Protein AF-A0A4V6MT65-F1 (afdb_monomer)

Solvent-accessible surface area (backbone atoms only — not comparable to full-atom values): 6477 Å² total; per-residue (Å²): 110,71,70,60,52,53,52,51,52,52,55,50,50,51,61,71,75,63,66,77,74,78,65,76,88,55,73,54,72,67,71,45,91,47,75,46,67,60,92,72,80,87,88,83,73,57,96,90,60,86,83,87,84,90,80,56,74,49,58,58,48,89,70,98,63,81,47,76,45,79,47,78,82,61,69,91,79,51,91,71,60,78,89,79,60,87,77,72,61,55,51,75,89

Sequence (93 aa):
MKKLLTILTIALSVCVFTNCEENEDTPAILDVNYVGFEARPLIGVDPTATATEEIKVATSNTSSASRTFNIVVNADATTADASAYSVPTSVTV

Structure (mmCIF, N/CA/C/O backbone):
data_AF-A0A4V6MT65-F1
#
_entry.id   AF-A0A4V6MT65-F1
#
loop_
_atom_site.group_PDB
_atom_site.id
_atom_site.type_symbol
_atom_site.label_atom_id
_atom_site.label_alt_id
_atom_site.label_comp_id
_atom_site.label_asym_id
_atom_site.label_entity_id
_atom_site.label_seq_id
_atom_site.pdbx_PDB_ins_code
_atom_site.Cartn_x
_atom_site.Cartn_y
_atom_site.Cartn_z
_atom_site.occupancy
_atom_site.B_iso_or_equiv
_atom_site.auth_seq_id
_atom_site.auth_comp_id
_atom_site.auth_asym_id
_atom_site.auth_atom_id
_atom_site.pdbx_PDB_model_num
ATOM 1 N N . MET A 1 1 ? 67.292 12.776 -11.278 1.00 58.47 1 MET A N 1
ATOM 2 C CA . MET A 1 1 ? 66.527 11.506 -11.316 1.00 58.47 1 MET A CA 1
ATOM 3 C C . MET A 1 1 ? 65.780 11.209 -10.014 1.00 58.47 1 MET A C 1
ATOM 5 O O . MET A 1 1 ? 64.607 10.882 -10.090 1.00 58.47 1 MET A O 1
ATOM 9 N N . LYS A 1 2 ? 66.380 11.396 -8.822 1.00 69.44 2 LYS A N 1
ATOM 10 C CA . LYS A 1 2 ? 65.722 11.080 -7.533 1.00 69.44 2 LYS A CA 1
ATOM 11 C C . LYS A 1 2 ? 64.397 11.830 -7.284 1.00 69.44 2 LYS A C 1
ATOM 13 O O . LYS A 1 2 ? 63.449 11.217 -6.831 1.00 69.44 2 LYS A O 1
ATOM 18 N N . LYS A 1 3 ? 64.298 13.108 -7.681 1.00 75.44 3 LYS A N 1
ATOM 19 C CA . LYS A 1 3 ? 63.064 13.917 -7.552 1.00 75.44 3 LYS A CA 1
ATOM 20 C C . LYS A 1 3 ? 61.904 13.422 -8.429 1.00 75.44 3 LYS A C 1
ATOM 22 O O . LYS A 1 3 ? 60.758 13.489 -8.014 1.00 75.44 3 LYS A O 1
ATOM 27 N N . LEU A 1 4 ? 62.213 12.913 -9.623 1.00 85.75 4 LEU A N 1
ATOM 28 C CA . LEU A 1 4 ? 61.209 12.410 -10.566 1.00 85.75 4 LEU A CA 1
ATOM 29 C C . LEU A 1 4 ? 60.692 11.036 -10.120 1.00 85.75 4 LEU A C 1
ATOM 31 O O . LEU A 1 4 ? 59.494 10.786 -10.172 1.00 85.75 4 LEU A O 1
ATOM 35 N N . LEU A 1 5 ? 61.586 10.206 -9.567 1.00 86.88 5 LEU A N 1
ATOM 36 C CA . LEU A 1 5 ? 61.224 8.946 -8.918 1.00 86.88 5 LEU A CA 1
ATOM 37 C C . LEU A 1 5 ? 60.277 9.174 -7.729 1.00 86.88 5 LEU A C 1
ATOM 39 O O . LEU A 1 5 ? 59.292 8.461 -7.606 1.00 86.88 5 LEU A O 1
ATOM 43 N N . THR A 1 6 ? 60.538 10.191 -6.898 1.00 88.00 6 THR A N 1
ATOM 44 C CA . THR A 1 6 ? 59.682 10.527 -5.745 1.00 88.00 6 THR A CA 1
ATOM 45 C C . THR A 1 6 ? 58.285 10.991 -6.159 1.00 88.00 6 THR A C 1
ATOM 47 O O . THR A 1 6 ? 57.305 10.622 -5.524 1.00 88.00 6 THR A O 1
ATOM 50 N N . ILE A 1 7 ? 58.171 11.785 -7.227 1.00 89.12 7 ILE A N 1
ATOM 51 C CA . ILE A 1 7 ? 56.863 12.228 -7.736 1.00 89.12 7 ILE A CA 1
ATOM 52 C C . ILE A 1 7 ? 56.081 11.037 -8.300 1.00 89.12 7 ILE A C 1
ATOM 54 O O . ILE A 1 7 ? 54.891 10.906 -8.025 1.00 89.12 7 ILE A O 1
ATOM 58 N N . LEU A 1 8 ? 56.752 10.140 -9.029 1.00 91.12 8 LEU A N 1
ATOM 59 C CA . LEU A 1 8 ? 56.131 8.936 -9.579 1.00 91.12 8 LEU A CA 1
ATOM 60 C C . LEU A 1 8 ? 55.623 7.998 -8.476 1.00 91.12 8 LEU A C 1
ATOM 62 O O . LEU A 1 8 ? 54.513 7.487 -8.587 1.00 91.12 8 LEU A O 1
ATOM 66 N N . THR A 1 9 ? 56.390 7.794 -7.400 1.00 88.00 9 THR A N 1
ATOM 67 C CA . THR A 1 9 ? 55.945 6.949 -6.280 1.00 88.00 9 THR A CA 1
ATOM 68 C C . THR A 1 9 ? 54.787 7.563 -5.502 1.00 88.00 9 THR A C 1
ATOM 70 O O . THR A 1 9 ? 53.905 6.826 -5.074 1.00 88.00 9 THR A O 1
ATOM 73 N N . ILE A 1 10 ? 54.739 8.890 -5.353 1.00 89.25 10 ILE A N 1
ATOM 74 C CA . ILE A 1 10 ? 53.593 9.568 -4.728 1.00 89.25 10 ILE A CA 1
ATOM 75 C C . ILE A 1 10 ? 52.346 9.449 -5.613 1.00 89.25 10 ILE A C 1
ATOM 77 O O . ILE A 1 10 ? 51.286 9.091 -5.112 1.00 89.25 10 ILE A O 1
ATOM 81 N N . ALA A 1 11 ? 52.468 9.681 -6.923 1.00 86.81 11 ALA A N 1
ATOM 82 C CA . ALA A 1 11 ? 51.349 9.548 -7.856 1.00 86.81 11 ALA A CA 1
ATOM 83 C C . ALA A 1 11 ? 50.811 8.109 -7.903 1.00 86.81 11 ALA A C 1
ATOM 85 O O . ALA A 1 11 ? 49.602 7.900 -7.858 1.00 86.81 11 ALA A O 1
ATOM 86 N N . LEU A 1 12 ? 51.709 7.117 -7.916 1.00 87.62 12 LEU A N 1
ATOM 87 C CA . LEU A 1 12 ? 51.330 5.709 -7.860 1.00 87.62 12 LEU A CA 1
ATOM 88 C C . LEU A 1 12 ? 50.612 5.387 -6.545 1.00 87.62 12 LEU A C 1
ATOM 90 O O . LEU A 1 12 ? 49.555 4.773 -6.585 1.00 87.62 12 LEU A O 1
ATOM 94 N N . SER A 1 13 ? 51.139 5.853 -5.405 1.00 85.62 13 SER A N 1
ATOM 95 C CA . SER A 1 13 ? 50.524 5.671 -4.084 1.00 85.62 13 SER A CA 1
ATOM 96 C C . SER A 1 13 ? 49.090 6.200 -4.044 1.00 85.62 13 SER A C 1
ATOM 98 O O . SER A 1 13 ? 48.217 5.530 -3.507 1.00 85.62 13 SER A O 1
ATOM 100 N N . VAL A 1 14 ? 48.822 7.372 -4.622 1.00 85.19 14 VAL A N 1
ATOM 101 C CA . VAL A 1 14 ? 47.453 7.903 -4.676 1.00 85.19 14 VAL A CA 1
ATOM 102 C C . VAL A 1 14 ? 46.554 6.962 -5.481 1.00 85.19 14 VAL A C 1
ATOM 104 O O . VAL A 1 14 ? 45.524 6.554 -4.967 1.00 85.19 14 VAL A O 1
ATOM 107 N N . CYS A 1 15 ? 46.974 6.508 -6.666 1.00 81.12 15 CYS A N 1
ATOM 108 C CA . CYS A 1 15 ? 46.155 5.614 -7.492 1.00 81.12 15 CYS A CA 1
ATOM 109 C C . CYS A 1 15 ? 45.843 4.254 -6.840 1.00 81.12 15 CYS A C 1
ATOM 111 O O . CYS A 1 15 ? 44.729 3.763 -7.004 1.00 81.12 15 CYS A O 1
ATOM 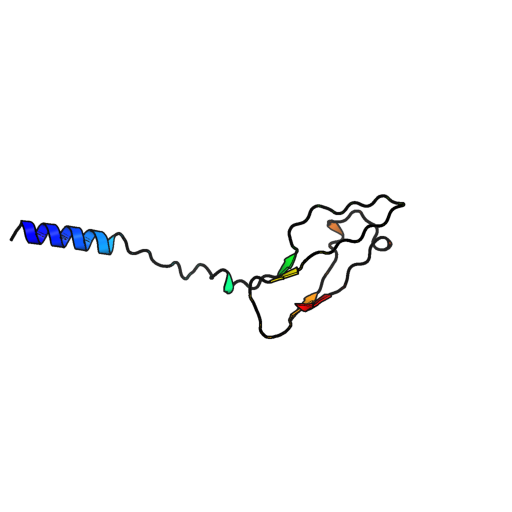113 N N . VAL A 1 16 ? 46.787 3.631 -6.116 1.00 80.75 16 VAL A N 1
ATOM 114 C CA . VAL A 1 16 ? 46.520 2.335 -5.446 1.00 80.75 16 VAL A CA 1
ATOM 115 C C . VAL A 1 16 ? 45.692 2.471 -4.170 1.00 80.75 16 VAL A C 1
ATOM 117 O O . VAL A 1 16 ? 44.935 1.557 -3.862 1.00 80.75 16 VAL A O 1
ATOM 120 N N . PHE A 1 17 ? 45.807 3.577 -3.427 1.00 77.75 17 PHE A N 1
ATOM 121 C CA . PHE A 1 17 ? 45.059 3.759 -2.175 1.00 77.75 17 PHE A CA 1
ATOM 122 C C . PHE A 1 17 ? 43.706 4.469 -2.349 1.00 77.75 17 PHE A C 1
ATOM 124 O O . PHE A 1 17 ? 42.947 4.536 -1.387 1.00 77.75 17 PHE A O 1
ATOM 131 N N . THR A 1 18 ? 43.378 4.979 -3.543 1.00 78.56 18 THR A N 1
ATOM 132 C CA . THR A 1 18 ? 42.065 5.583 -3.848 1.00 78.56 18 THR A CA 1
ATOM 133 C C . THR A 1 18 ? 41.203 4.731 -4.779 1.00 78.56 18 THR A C 1
ATOM 135 O O . THR A 1 18 ? 40.309 5.269 -5.431 1.00 78.56 18 THR A O 1
ATOM 138 N N . ASN A 1 19 ? 41.462 3.425 -4.888 1.00 70.38 19 ASN A N 1
ATOM 139 C CA . ASN A 1 19 ? 40.555 2.535 -5.604 1.00 70.38 19 ASN A CA 1
ATOM 140 C C . ASN A 1 19 ? 39.302 2.320 -4.743 1.00 70.38 19 ASN A C 1
ATOM 142 O O . ASN A 1 19 ? 39.258 1.440 -3.887 1.00 70.38 19 ASN A O 1
ATOM 146 N N . CYS A 1 20 ? 38.324 3.209 -4.902 1.00 70.25 20 CYS A N 1
ATOM 147 C CA . CYS A 1 20 ? 36.977 2.968 -4.415 1.00 70.25 20 CYS A CA 1
ATOM 148 C C . CYS A 1 20 ? 36.380 1.871 -5.296 1.00 70.25 20 CYS A C 1
ATOM 150 O O . CYS A 1 20 ? 35.896 2.163 -6.387 1.00 70.25 20 CYS A O 1
ATOM 152 N N . GLU A 1 21 ? 36.448 0.622 -4.844 1.00 70.94 21 GLU A N 1
ATOM 153 C CA . GLU A 1 21 ? 35.667 -0.450 -5.452 1.00 70.94 21 GLU A CA 1
ATOM 154 C C . GLU A 1 21 ? 34.183 -0.111 -5.251 1.00 70.94 21 GLU A C 1
ATOM 156 O O . GLU A 1 21 ? 33.724 0.090 -4.121 1.00 70.94 21 GLU A O 1
ATOM 161 N N . GLU A 1 22 ? 33.436 0.028 -6.349 1.00 66.88 22 GLU A N 1
ATOM 162 C CA . GLU A 1 22 ? 31.980 0.045 -6.273 1.00 66.88 22 GLU A CA 1
ATOM 163 C C . GLU A 1 22 ? 31.550 -1.331 -5.770 1.00 66.88 22 GLU A C 1
ATOM 165 O O . GLU A 1 22 ? 31.879 -2.360 -6.356 1.00 66.88 22 GLU A O 1
ATOM 170 N N . ASN A 1 23 ? 30.881 -1.350 -4.621 1.00 64.81 23 ASN A N 1
ATOM 171 C CA . ASN A 1 23 ? 30.482 -2.582 -3.966 1.00 64.81 23 ASN A CA 1
ATOM 172 C C . ASN A 1 23 ? 29.273 -3.166 -4.720 1.00 64.81 23 ASN A C 1
ATOM 174 O O . ASN A 1 23 ? 28.131 -2.919 -4.331 1.00 64.81 23 ASN A O 1
ATOM 178 N N . GLU A 1 24 ? 29.527 -3.885 -5.821 1.00 62.53 24 GLU A N 1
ATOM 179 C CA . GLU A 1 24 ? 28.503 -4.486 -6.701 1.00 62.53 24 GLU A CA 1
ATOM 180 C C . GLU A 1 24 ? 27.559 -5.446 -5.953 1.00 62.53 24 GLU A C 1
ATOM 182 O O . GLU A 1 24 ? 26.434 -5.683 -6.387 1.00 62.53 24 GLU A O 1
ATOM 187 N N . ASP A 1 25 ? 27.979 -5.946 -4.786 1.00 66.81 25 ASP A N 1
ATOM 188 C CA . ASP A 1 25 ? 27.167 -6.793 -3.906 1.00 66.81 25 ASP A CA 1
ATOM 189 C C . ASP A 1 25 ? 26.012 -6.036 -3.224 1.00 66.81 25 ASP A C 1
ATOM 191 O O . ASP A 1 25 ? 25.118 -6.652 -2.636 1.00 66.81 25 ASP A O 1
ATOM 195 N N . THR A 1 26 ? 26.009 -4.699 -3.272 1.00 66.50 26 THR A N 1
ATOM 196 C CA . THR A 1 26 ? 24.883 -3.897 -2.786 1.00 66.50 26 THR A CA 1
ATOM 197 C C . THR A 1 26 ? 23.928 -3.653 -3.950 1.00 66.50 26 THR A C 1
ATOM 199 O O . THR A 1 26 ? 24.265 -2.863 -4.833 1.00 66.50 26 THR A O 1
ATOM 202 N N . PRO A 1 27 ? 22.735 -4.282 -3.976 1.00 65.12 27 PRO A N 1
ATOM 203 C CA . PRO A 1 27 ? 21.780 -4.034 -5.044 1.00 65.12 27 PRO A CA 1
ATOM 204 C C . PRO A 1 27 ? 21.485 -2.538 -5.114 1.00 65.12 27 PRO A C 1
ATOM 206 O O . PRO A 1 27 ? 21.241 -1.891 -4.086 1.00 65.12 27 PRO A O 1
ATOM 209 N N . ALA A 1 28 ? 21.510 -1.982 -6.326 1.00 70.69 28 ALA A N 1
ATOM 210 C CA . ALA A 1 28 ? 21.091 -0.608 -6.517 1.00 70.69 28 ALA A CA 1
ATOM 211 C C . ALA A 1 28 ? 19.655 -0.472 -5.991 1.00 70.69 28 ALA A C 1
ATOM 213 O O . ALA A 1 28 ? 18.843 -1.388 -6.117 1.00 70.69 28 ALA A O 1
ATOM 214 N N . ILE A 1 29 ? 19.303 0.682 -5.417 1.00 65.62 29 ILE A N 1
ATOM 215 C CA . ILE A 1 29 ? 17.946 0.926 -4.885 1.00 65.62 29 ILE A CA 1
ATOM 216 C C . ILE A 1 29 ? 16.861 0.626 -5.942 1.00 65.62 29 ILE A C 1
ATOM 218 O O . ILE A 1 29 ? 15.750 0.230 -5.596 1.00 65.62 29 ILE A O 1
ATOM 222 N N . LEU A 1 30 ? 17.202 0.769 -7.227 1.00 67.00 30 LEU A N 1
ATOM 223 C CA . LEU A 1 30 ? 16.333 0.482 -8.369 1.00 67.00 30 LEU A CA 1
ATOM 224 C C . LEU A 1 30 ? 16.088 -1.019 -8.618 1.00 67.00 30 LEU A C 1
ATOM 226 O O . LEU A 1 30 ? 15.072 -1.357 -9.222 1.00 67.00 30 LEU A O 1
ATOM 230 N N . ASP A 1 31 ? 16.966 -1.902 -8.138 1.00 76.44 31 ASP A N 1
ATOM 231 C CA . ASP A 1 31 ? 16.859 -3.360 -8.304 1.00 76.44 31 ASP A CA 1
ATOM 232 C C . ASP A 1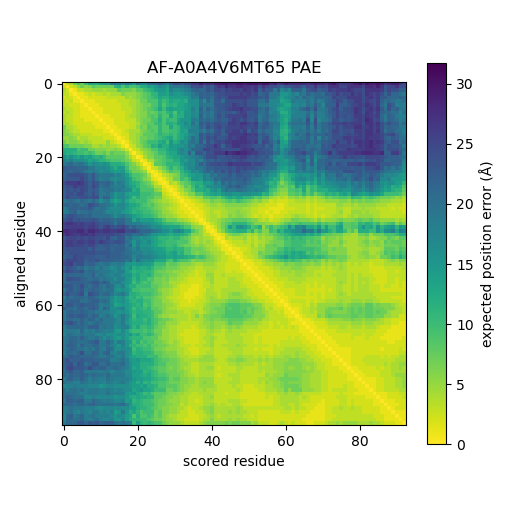 31 ? 16.049 -4.022 -7.183 1.00 76.44 31 ASP A C 1
ATOM 234 O O . ASP A 1 31 ? 15.615 -5.172 -7.296 1.00 76.44 31 ASP A O 1
ATOM 238 N N . VAL A 1 32 ? 15.808 -3.301 -6.085 1.00 81.88 32 VAL A N 1
ATOM 239 C CA . VAL A 1 32 ? 14.968 -3.790 -4.994 1.00 81.88 32 VAL A CA 1
ATOM 240 C C . VAL A 1 32 ? 13.516 -3.746 -5.452 1.00 81.8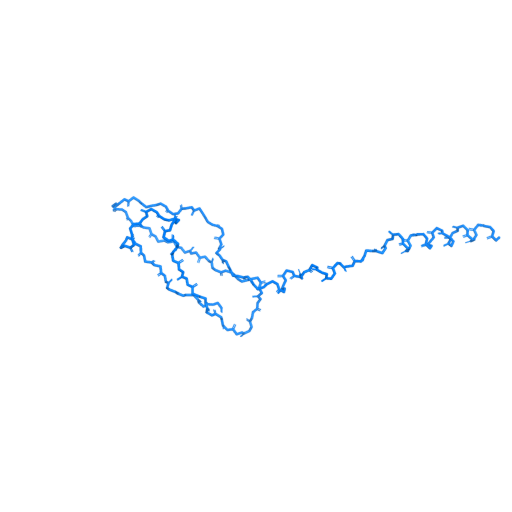8 32 VAL A C 1
ATOM 242 O O . VAL A 1 32 ? 12.982 -2.669 -5.691 1.00 81.88 32 VAL A O 1
ATOM 245 N N . ASN A 1 33 ? 12.842 -4.892 -5.545 1.00 84.81 33 ASN A N 1
ATOM 246 C CA . ASN A 1 33 ? 11.403 -4.947 -5.808 1.00 84.81 33 ASN A CA 1
ATOM 247 C C . ASN A 1 33 ? 10.631 -4.792 -4.493 1.00 84.81 33 ASN A C 1
ATOM 249 O O . ASN A 1 33 ? 10.479 -5.748 -3.733 1.00 84.81 33 ASN A O 1
ATOM 253 N N . TYR A 1 34 ? 10.172 -3.575 -4.218 1.00 89.38 34 TYR A N 1
ATOM 254 C CA . TYR A 1 34 ? 9.481 -3.235 -2.985 1.00 89.38 34 TYR A CA 1
ATOM 255 C C . TYR A 1 34 ? 8.223 -2.419 -3.275 1.00 89.38 34 TYR A C 1
ATOM 257 O O . TYR A 1 34 ? 8.228 -1.505 -4.101 1.00 89.38 34 TYR A O 1
ATOM 265 N N . VAL A 1 35 ? 7.151 -2.742 -2.553 1.00 92.19 35 VAL A N 1
ATOM 266 C CA . VAL A 1 35 ? 5.891 -2.000 -2.528 1.00 92.19 35 VAL A CA 1
ATOM 267 C C . VAL A 1 35 ? 5.553 -1.689 -1.078 1.00 92.19 35 VAL A C 1
ATOM 269 O O . VAL A 1 35 ? 5.701 -2.540 -0.202 1.00 92.19 35 VAL A O 1
ATOM 272 N N . GLY A 1 36 ? 5.110 -0.467 -0.814 1.00 91.75 36 GLY A N 1
ATOM 273 C CA . GLY A 1 36 ? 4.771 -0.050 0.537 1.00 91.75 36 GLY A CA 1
ATOM 274 C C . GLY A 1 36 ? 3.790 1.106 0.571 1.00 91.75 36 GLY A C 1
ATOM 275 O O . GLY A 1 36 ? 3.501 1.745 -0.442 1.00 91.75 36 GLY A O 1
ATOM 276 N N . PHE A 1 37 ? 3.287 1.362 1.771 1.00 90.25 37 PHE A N 1
ATOM 277 C CA . PHE A 1 37 ? 2.443 2.510 2.065 1.00 90.25 37 PHE A CA 1
ATOM 278 C C . PHE A 1 37 ? 3.299 3.732 2.408 1.00 90.25 37 PHE A C 1
ATOM 280 O O 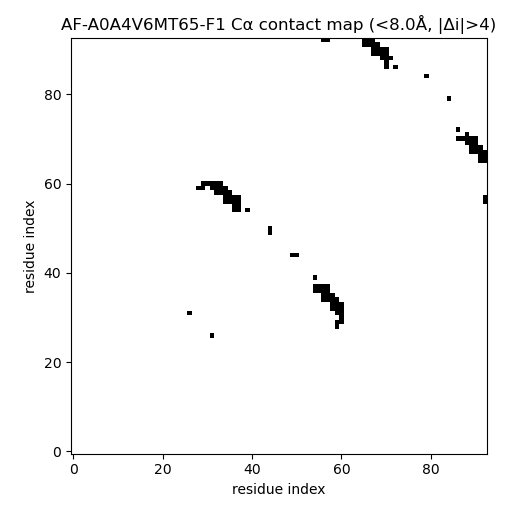. PHE A 1 37 ? 4.375 3.604 2.998 1.00 90.25 37 PHE A O 1
ATOM 287 N N . GLU A 1 38 ? 2.809 4.924 2.070 1.00 86.50 38 GLU A N 1
ATOM 288 C CA . GLU A 1 38 ? 3.346 6.172 2.615 1.00 86.50 38 GLU A CA 1
ATOM 289 C C . GLU A 1 38 ? 3.262 6.137 4.149 1.00 86.50 38 GLU A C 1
ATOM 291 O O . GLU A 1 38 ? 2.250 5.727 4.721 1.00 86.50 38 GLU A O 1
ATOM 296 N N . ALA A 1 39 ? 4.335 6.551 4.827 1.00 79.81 39 ALA A N 1
ATOM 297 C CA . ALA A 1 39 ? 4.376 6.554 6.284 1.00 79.81 39 ALA A CA 1
ATOM 298 C C . ALA A 1 39 ? 3.313 7.515 6.842 1.00 79.81 39 ALA A C 1
ATOM 300 O O . ALA A 1 39 ? 3.386 8.725 6.617 1.00 79.81 39 ALA A O 1
ATOM 301 N N . ARG A 1 40 ? 2.336 6.979 7.582 1.00 71.19 40 ARG A N 1
ATOM 302 C CA . ARG A 1 40 ? 1.247 7.745 8.208 1.00 71.19 40 ARG A CA 1
ATOM 303 C C . ARG A 1 40 ? 1.001 7.304 9.659 1.00 71.19 40 ARG A C 1
ATOM 305 O O . ARG A 1 40 ? 1.328 6.168 10.007 1.00 71.19 40 ARG A O 1
ATOM 312 N N . PRO A 1 41 ? 0.462 8.193 10.518 1.00 63.16 41 PRO A N 1
ATOM 313 C CA . PRO A 1 41 ? 0.114 7.853 11.898 1.00 63.16 41 PRO A CA 1
ATOM 314 C C . PRO A 1 41 ? -1.060 6.861 11.977 1.00 63.16 41 PRO A C 1
ATOM 316 O O . PRO A 1 41 ? -1.828 6.723 11.026 1.00 63.16 41 PRO A O 1
ATOM 319 N N . LEU A 1 42 ? -1.201 6.189 13.129 1.00 78.62 42 LEU A N 1
ATOM 320 C CA . LEU A 1 42 ? -2.350 5.329 13.434 1.00 78.62 42 LEU A CA 1
ATOM 321 C C . LEU A 1 42 ? -3.667 6.098 13.259 1.00 78.62 42 LEU A C 1
ATOM 323 O O . LEU A 1 42 ? -3.826 7.190 13.806 1.00 78.62 42 LEU A O 1
ATOM 327 N N . ILE A 1 43 ? -4.617 5.499 12.540 1.00 82.75 43 ILE A N 1
ATOM 328 C CA . ILE A 1 43 ? -5.969 6.037 12.386 1.00 82.75 43 ILE A CA 1
ATOM 329 C C . ILE A 1 43 ? -6.793 5.600 13.598 1.00 82.75 43 ILE A C 1
ATOM 331 O O . ILE A 1 43 ? -6.984 4.407 13.828 1.00 82.75 43 ILE A O 1
ATOM 335 N N . GLY A 1 44 ? -7.278 6.572 14.368 1.00 83.31 44 GLY A N 1
ATOM 336 C CA . GLY A 1 44 ? -8.262 6.375 15.430 1.00 83.31 44 GLY A CA 1
ATOM 337 C C . GLY A 1 44 ? -9.561 7.084 15.067 1.00 83.31 44 GLY A C 1
ATOM 338 O O . GLY A 1 44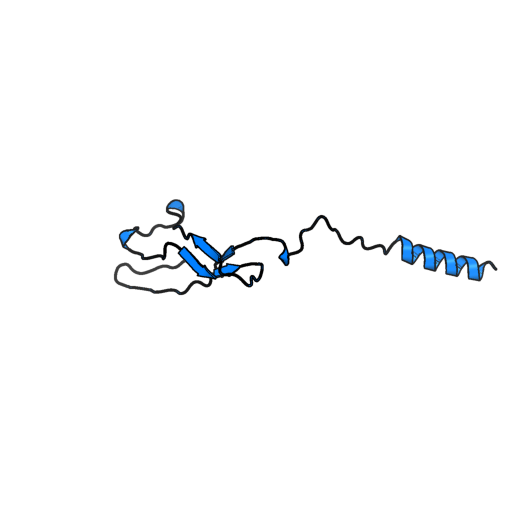 ? -9.529 8.197 14.547 1.00 83.31 44 GLY A O 1
ATOM 339 N N . VAL A 1 45 ? -10.695 6.439 15.329 1.00 86.44 45 VAL A N 1
ATOM 340 C CA . VAL A 1 45 ? -12.032 6.983 15.062 1.00 86.44 45 VAL A CA 1
ATOM 341 C C . VAL A 1 45 ? -12.890 6.816 16.308 1.00 86.44 45 VAL A C 1
ATOM 343 O O . VAL A 1 45 ? -12.893 5.747 16.920 1.00 86.44 45 VAL A O 1
ATOM 346 N N . ASP A 1 46 ? -13.613 7.870 16.685 1.00 86.31 46 ASP A N 1
ATOM 347 C CA . ASP A 1 46 ? -14.596 7.797 17.764 1.00 86.31 46 ASP A CA 1
ATOM 348 C C . ASP A 1 46 ? -15.767 6.878 17.369 1.00 86.31 46 ASP A C 1
ATOM 350 O O . ASP A 1 46 ? -16.195 6.913 16.216 1.00 86.31 46 ASP A O 1
ATOM 354 N N . PRO A 1 47 ? -16.372 6.115 18.300 1.00 83.19 47 PRO A N 1
ATOM 355 C CA . PRO A 1 47 ? -17.408 5.124 17.972 1.00 83.19 47 PRO A CA 1
ATOM 356 C C . PRO A 1 47 ? -18.650 5.668 17.252 1.00 83.19 47 PRO A C 1
ATOM 358 O O . PRO A 1 47 ? -19.397 4.907 16.644 1.00 83.19 47 PRO A O 1
ATOM 361 N N . THR A 1 48 ? -18.911 6.971 17.360 1.00 88.00 48 THR A N 1
ATOM 362 C CA . THR A 1 48 ? -20.053 7.650 16.731 1.00 88.00 48 THR A CA 1
ATOM 363 C C . THR A 1 48 ? -19.661 8.475 15.507 1.00 88.00 48 THR A C 1
ATOM 365 O O . THR A 1 48 ? -20.525 9.099 14.890 1.00 88.00 48 THR A O 1
ATOM 368 N N . ALA A 1 49 ? -18.373 8.513 15.173 1.00 89.00 49 ALA A N 1
ATOM 369 C CA . ALA A 1 49 ? -17.830 9.289 14.075 1.00 89.00 49 ALA A CA 1
ATOM 370 C C . ALA A 1 49 ? -17.490 8.395 12.880 1.00 89.00 49 ALA A C 1
ATOM 372 O O . ALA A 1 49 ? -17.516 7.166 12.930 1.00 89.00 49 ALA A O 1
ATOM 373 N N . THR A 1 50 ? -17.160 9.038 11.769 1.00 90.25 50 THR A N 1
ATOM 374 C CA . THR A 1 50 ? -16.648 8.369 10.577 1.00 90.25 50 THR A CA 1
ATOM 375 C C . THR A 1 50 ? -15.446 9.152 10.084 1.00 90.25 50 THR A C 1
ATOM 377 O O . THR A 1 50 ? -15.471 10.383 10.077 1.00 90.25 50 THR A O 1
ATOM 380 N N . ALA A 1 51 ? -14.404 8.440 9.668 1.00 90.38 51 ALA A N 1
ATOM 381 C CA . ALA A 1 51 ? -13.251 9.021 8.999 1.00 90.38 51 ALA A CA 1
ATOM 382 C C . ALA A 1 51 ? -12.993 8.285 7.686 1.00 90.38 51 ALA A C 1
ATOM 384 O O . ALA A 1 51 ? -13.343 7.116 7.519 1.00 90.38 51 ALA A O 1
ATOM 385 N N . THR A 1 52 ? -12.386 8.985 6.739 1.00 90.69 52 THR A N 1
ATOM 386 C CA . THR A 1 52 ? -11.910 8.415 5.482 1.00 90.69 52 THR A CA 1
ATOM 387 C C 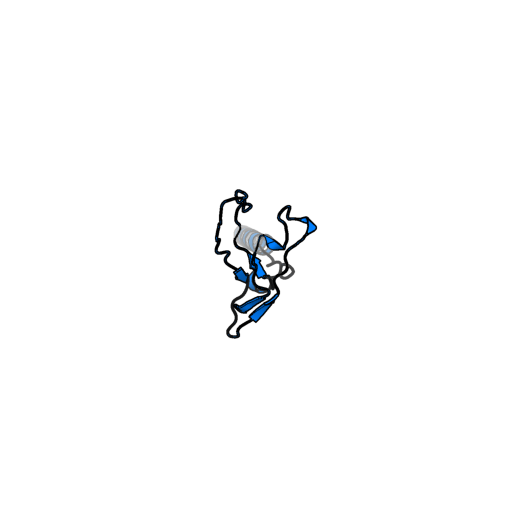. THR A 1 52 ? -10.517 8.951 5.252 1.00 90.69 52 THR A C 1
ATOM 389 O O . THR A 1 52 ? -10.297 10.155 5.347 1.00 90.69 52 THR A O 1
ATOM 392 N N . GLU A 1 53 ? -9.588 8.050 4.969 1.00 88.44 53 GLU A N 1
ATOM 393 C CA . GLU A 1 53 ? -8.182 8.380 4.797 1.00 88.44 53 GLU A CA 1
ATOM 394 C C . GLU A 1 53 ? -7.681 7.803 3.480 1.00 88.44 53 GLU A C 1
ATOM 396 O O . GLU A 1 53 ? -7.945 6.646 3.143 1.00 88.44 53 GLU A O 1
ATOM 401 N N . GLU A 1 54 ? -6.934 8.622 2.747 1.00 90.19 54 GLU A N 1
ATOM 402 C CA . GLU A 1 54 ? -6.262 8.211 1.524 1.00 90.19 54 GLU A CA 1
ATOM 403 C C . GLU A 1 54 ? -4.811 7.850 1.842 1.00 90.19 54 GLU A C 1
ATOM 405 O O . GLU A 1 54 ? -4.018 8.686 2.283 1.00 90.19 54 GLU A O 1
ATOM 410 N N . ILE A 1 55 ? -4.457 6.587 1.606 1.00 88.75 55 ILE A N 1
ATOM 411 C CA . ILE A 1 55 ? -3.098 6.081 1.793 1.00 88.75 55 ILE A CA 1
ATOM 412 C C . ILE A 1 55 ? -2.482 5.856 0.420 1.00 88.75 55 ILE A C 1
ATOM 414 O O . ILE A 1 55 ? -2.990 5.075 -0.387 1.00 88.75 55 ILE A O 1
ATOM 418 N N . LYS A 1 56 ? -1.361 6.526 0.157 1.00 90.81 56 LYS A N 1
ATOM 419 C CA . LYS A 1 56 ? -0.616 6.331 -1.085 1.00 90.81 56 LYS A CA 1
ATOM 420 C C . LYS A 1 56 ? 0.184 5.040 -1.025 1.00 90.81 56 LYS A C 1
ATOM 422 O O . LYS A 1 56 ? 0.818 4.7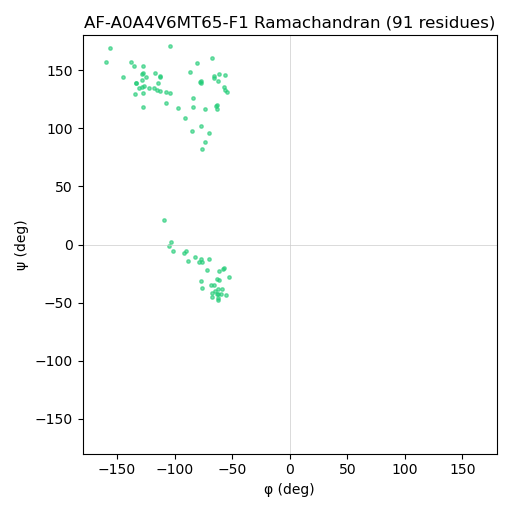34 -0.015 1.00 90.81 56 LYS A O 1
ATOM 427 N N . VAL A 1 57 ? 0.183 4.322 -2.141 1.00 91.38 57 VAL A N 1
ATOM 428 C CA . VAL A 1 57 ? 1.009 3.136 -2.365 1.00 91.38 57 VAL A CA 1
ATOM 429 C C . VAL A 1 57 ? 2.110 3.514 -3.339 1.00 91.38 57 VAL A C 1
ATOM 431 O O . VAL A 1 57 ? 1.840 4.120 -4.375 1.00 91.38 57 VAL A O 1
ATOM 434 N N . ALA A 1 58 ? 3.348 3.175 -3.000 1.00 90.50 58 ALA A N 1
ATOM 435 C CA . ALA A 1 58 ? 4.510 3.456 -3.827 1.00 90.50 58 ALA A CA 1
ATOM 436 C C . ALA A 1 58 ? 5.322 2.185 -4.067 1.00 90.50 58 ALA A C 1
ATOM 438 O O . ALA A 1 58 ? 5.408 1.308 -3.204 1.00 90.50 58 ALA A O 1
ATOM 439 N N . THR A 1 59 ? 5.941 2.119 -5.244 1.00 91.75 59 THR A N 1
ATOM 440 C CA . THR A 1 59 ? 6.905 1.081 -5.607 1.00 91.75 59 THR A CA 1
ATOM 441 C C . THR A 1 59 ? 8.291 1.690 -5.759 1.00 91.75 59 THR A C 1
ATOM 443 O O . THR A 1 59 ? 8.424 2.808 -6.253 1.00 91.75 59 THR A O 1
ATOM 446 N N . SER A 1 60 ? 9.325 0.948 -5.378 1.00 89.81 60 SER A N 1
ATOM 447 C CA . SER A 1 60 ? 10.732 1.354 -5.521 1.00 89.81 60 SER A CA 1
ATOM 448 C C . SER A 1 60 ? 11.169 1.544 -6.976 1.00 89.81 60 SER A C 1
ATOM 450 O O . SER A 1 60 ? 12.021 2.383 -7.257 1.00 89.81 60 SER A O 1
ATOM 452 N N . ASN A 1 61 ? 10.569 0.800 -7.909 1.00 88.12 61 ASN A N 1
ATOM 453 C CA . ASN A 1 61 ? 10.890 0.854 -9.330 1.00 88.12 61 ASN A CA 1
ATOM 454 C C . ASN A 1 61 ? 9.698 1.324 -10.174 1.00 88.12 61 ASN A C 1
ATOM 456 O O . ASN A 1 61 ? 8.534 1.020 -9.882 1.00 88.12 61 ASN A O 1
ATOM 460 N N . THR A 1 62 ? 9.990 2.019 -11.270 1.00 88.06 62 THR A N 1
ATOM 461 C CA . THR A 1 62 ? 8.998 2.343 -12.298 1.00 88.06 62 THR A CA 1
ATOM 462 C C . THR A 1 62 ? 8.774 1.145 -13.223 1.00 88.06 62 THR A C 1
ATOM 464 O O . THR A 1 62 ? 9.609 0.248 -13.337 1.00 88.06 62 THR A O 1
ATOM 467 N N . SER A 1 63 ? 7.610 1.106 -13.865 1.00 88.00 63 SER A N 1
ATOM 468 C CA . SER A 1 63 ? 7.233 0.066 -14.822 1.00 88.00 63 SER A CA 1
ATOM 469 C C . SER A 1 63 ? 6.386 0.688 -15.926 1.00 88.00 63 SER A C 1
ATOM 471 O O . SER A 1 63 ? 5.590 1.585 -15.659 1.00 88.00 63 SER A O 1
ATOM 473 N N . SER A 1 64 ? 6.545 0.210 -17.160 1.00 92.12 64 SER A N 1
ATOM 474 C CA . SER A 1 64 ? 5.673 0.566 -18.287 1.00 92.12 64 SER A CA 1
ATOM 475 C C . SER A 1 64 ? 4.375 -0.249 -18.320 1.00 92.12 64 SER A C 1
ATOM 477 O O . SER A 1 64 ? 3.468 0.074 -19.083 1.00 92.12 64 SER A O 1
ATOM 479 N N . ALA A 1 65 ? 4.287 -1.299 -17.500 1.00 93.19 65 ALA A N 1
ATOM 480 C CA . ALA A 1 65 ? 3.111 -2.140 -17.334 1.00 93.19 65 ALA A CA 1
ATOM 481 C C . ALA A 1 65 ? 2.505 -1.971 -15.935 1.00 93.19 65 ALA A C 1
ATOM 483 O O . ALA A 1 65 ? 3.237 -1.835 -14.947 1.00 93.19 65 ALA A O 1
ATOM 484 N N . SER A 1 66 ? 1.175 -2.036 -15.863 1.00 93.81 66 SER A N 1
ATOM 485 C CA . SER A 1 66 ? 0.429 -1.995 -14.606 1.00 93.81 66 SER A CA 1
ATOM 486 C C . SER A 1 66 ? 0.709 -3.221 -13.741 1.00 93.81 66 SER A C 1
ATOM 488 O O . SER A 1 66 ? 0.849 -4.337 -14.249 1.00 93.81 66 SER A O 1
ATOM 490 N N . ARG A 1 67 ? 0.763 -3.023 -12.424 1.00 92.88 67 ARG A N 1
ATOM 491 C CA . ARG A 1 67 ? 0.990 -4.085 -11.435 1.00 92.88 67 ARG A CA 1
ATOM 492 C C . ARG A 1 67 ? -0.101 -4.041 -10.380 1.00 92.88 67 ARG A C 1
ATOM 494 O O . ARG A 1 67 ? -0.360 -2.985 -9.814 1.00 92.88 67 ARG A O 1
ATOM 501 N N . THR A 1 68 ? -0.713 -5.185 -10.093 1.00 95.38 68 THR A N 1
ATOM 502 C CA . THR A 1 68 ? -1.739 -5.299 -9.051 1.00 95.38 68 THR A CA 1
ATOM 503 C C . THR A 1 68 ? -1.164 -5.972 -7.813 1.00 95.38 68 THR A C 1
ATOM 505 O O . THR A 1 68 ? -0.557 -7.038 -7.900 1.00 95.38 68 THR A O 1
ATOM 508 N N . PHE A 1 69 ? -1.388 -5.355 -6.657 1.00 94.12 69 PHE A N 1
ATOM 509 C CA . PHE A 1 69 ? -0.964 -5.847 -5.354 1.00 94.12 69 PHE A CA 1
ATOM 510 C C . PHE A 1 69 ? -2.180 -6.118 -4.481 1.00 94.12 69 PHE A C 1
ATOM 512 O O . PHE A 1 69 ? -3.093 -5.295 -4.409 1.00 94.12 69 PHE A O 1
ATOM 519 N N . ASN A 1 70 ? -2.178 -7.263 -3.804 1.00 95.62 70 ASN A N 1
ATOM 520 C CA . ASN A 1 70 ? -3.214 -7.604 -2.836 1.00 95.62 70 ASN A C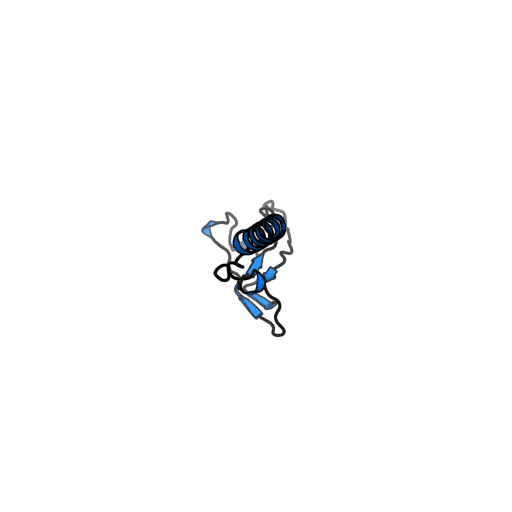A 1
ATOM 521 C C . ASN A 1 70 ? -2.980 -6.840 -1.534 1.00 95.62 70 ASN A C 1
ATOM 523 O O . ASN A 1 70 ? -1.846 -6.703 -1.077 1.00 95.62 70 ASN A O 1
ATOM 527 N N . ILE A 1 71 ? -4.067 -6.381 -0.928 1.00 93.50 71 ILE A N 1
ATOM 528 C CA . ILE A 1 71 ? -4.070 -5.701 0.361 1.00 93.50 71 ILE A CA 1
ATOM 529 C C . ILE A 1 71 ? -4.789 -6.607 1.353 1.00 93.50 71 ILE A C 1
ATOM 531 O O . ILE A 1 71 ? -5.873 -7.122 1.078 1.00 93.50 71 ILE A O 1
ATOM 535 N N . VAL A 1 72 ? -4.173 -6.796 2.515 1.00 93.00 72 VAL A N 1
ATOM 536 C CA . VAL A 1 72 ? -4.746 -7.550 3.629 1.00 93.00 72 VAL A CA 1
ATOM 537 C C . VAL A 1 72 ? -4.672 -6.715 4.894 1.00 93.00 72 VAL A C 1
ATOM 539 O O . VAL A 1 72 ? -3.692 -6.007 5.129 1.00 93.00 72 VAL A O 1
ATOM 542 N N . VAL A 1 73 ? -5.71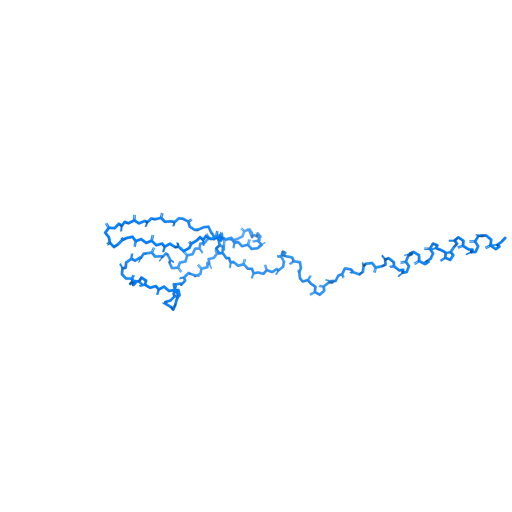2 -6.804 5.717 1.00 92.19 73 VAL A N 1
ATOM 543 C CA . VAL A 1 73 ? -5.698 -6.201 7.047 1.00 92.19 73 VAL A CA 1
ATOM 544 C C . VAL A 1 73 ? -5.011 -7.169 7.999 1.00 92.19 73 VAL A C 1
ATOM 546 O O . VAL A 1 73 ? -5.396 -8.334 8.096 1.00 92.19 73 VAL A O 1
ATOM 549 N N . ASN A 1 74 ? -3.987 -6.689 8.702 1.00 92.25 74 ASN A N 1
ATOM 550 C CA . ASN A 1 74 ? -3.361 -7.455 9.768 1.00 92.25 74 ASN A CA 1
ATOM 551 C C . ASN A 1 74 ? -4.250 -7.394 11.019 1.00 92.25 74 ASN A C 1
ATOM 553 O O . ASN A 1 74 ? -4.254 -6.388 11.729 1.00 92.25 74 ASN A O 1
ATOM 557 N N . ALA A 1 75 ? -5.000 -8.470 11.265 1.00 92.38 75 ALA A N 1
ATOM 558 C CA . ALA A 1 75 ? -5.928 -8.577 12.388 1.00 92.38 75 ALA A CA 1
ATOM 559 C C . ALA A 1 75 ? -5.232 -8.461 13.755 1.00 92.38 75 ALA A C 1
ATOM 561 O O . ALA A 1 75 ? -5.818 -7.916 14.684 1.00 92.38 75 ALA A O 1
ATOM 562 N N . ASP A 1 76 ? -3.971 -8.886 13.863 1.00 93.31 76 ASP A N 1
ATOM 563 C CA . ASP A 1 76 ? -3.208 -8.817 15.115 1.00 93.31 76 ASP A CA 1
ATOM 564 C C . ASP A 1 76 ? -2.722 -7.391 15.431 1.00 93.31 76 ASP A C 1
ATOM 566 O O . ASP A 1 76 ? -2.314 -7.098 16.554 1.00 93.31 76 ASP A O 1
ATOM 570 N N . ALA A 1 77 ? -2.754 -6.491 14.441 1.00 89.94 77 ALA A N 1
ATOM 571 C CA . ALA A 1 77 ? -2.284 -5.112 14.556 1.00 89.94 77 ALA A CA 1
ATOM 572 C C . ALA A 1 77 ? -3.420 -4.081 14.691 1.00 89.94 77 ALA A C 1
ATOM 574 O O . ALA A 1 77 ? -3.146 -2.882 14.750 1.00 89.94 77 ALA A O 1
ATOM 575 N N . THR A 1 78 ? -4.684 -4.517 14.728 1.00 90.25 78 THR A N 1
ATOM 576 C CA . THR A 1 78 ? -5.850 -3.634 14.856 1.00 90.25 78 THR A CA 1
ATOM 577 C C . THR A 1 78 ? -6.723 -4.030 16.039 1.00 90.25 78 THR A C 1
ATOM 579 O O . THR A 1 78 ? -6.899 -5.204 16.345 1.00 90.25 78 THR A O 1
ATOM 582 N N . THR A 1 79 ? -7.292 -3.030 16.706 1.00 90.94 79 THR A N 1
ATOM 583 C CA . THR A 1 79 ? -8.300 -3.215 17.759 1.00 90.94 79 THR A CA 1
ATOM 584 C C . THR A 1 79 ? -9.720 -2.952 17.258 1.00 90.94 79 THR A C 1
ATOM 586 O O . THR A 1 79 ? -10.676 -3.155 18.004 1.00 90.94 79 THR A O 1
ATOM 589 N N . ALA A 1 80 ? -9.872 -2.483 16.015 1.00 89.38 80 ALA A N 1
ATOM 590 C CA . ALA A 1 80 ? -11.171 -2.206 15.421 1.00 89.38 80 ALA A CA 1
ATOM 591 C C . ALA A 1 80 ? -11.847 -3.502 14.957 1.00 89.38 80 ALA A C 1
ATOM 593 O O . ALA A 1 80 ? -11.205 -4.377 14.372 1.00 89.38 80 ALA A O 1
ATOM 594 N N . ASP A 1 81 ? -13.160 -3.595 15.172 1.00 90.12 81 ASP A N 1
ATOM 595 C CA . ASP A 1 81 ? -13.975 -4.680 14.631 1.00 90.12 81 ASP A CA 1
ATOM 596 C C . ASP A 1 81 ? -13.949 -4.660 13.093 1.00 90.12 81 ASP A C 1
ATOM 598 O O . ASP A 1 81 ? -13.997 -3.592 12.480 1.00 90.12 81 ASP A O 1
ATOM 602 N N . ALA A 1 82 ? -13.888 -5.832 12.456 1.00 91.06 82 ALA A N 1
ATOM 603 C CA . ALA A 1 82 ? -13.819 -5.942 10.997 1.00 91.06 82 ALA A CA 1
ATOM 604 C C . ALA A 1 82 ? -15.043 -5.359 10.271 1.00 91.06 82 ALA A C 1
ATOM 606 O O . ALA A 1 82 ? -14.945 -4.983 9.107 1.00 91.06 82 ALA A O 1
ATOM 607 N N . SER A 1 83 ? -16.189 -5.262 10.948 1.00 91.62 83 SER A N 1
ATOM 608 C CA . SER A 1 83 ? -17.395 -4.616 10.423 1.00 91.62 83 SER A CA 1
ATOM 609 C C . SER A 1 83 ? -17.345 -3.084 10.469 1.00 91.62 83 SER A C 1
ATOM 611 O O . SER A 1 83 ? -18.172 -2.432 9.834 1.00 91.62 83 SER A O 1
ATOM 613 N N . ALA A 1 84 ? -16.381 -2.498 11.190 1.00 90.50 84 ALA A N 1
ATOM 614 C CA . ALA A 1 84 ? -16.270 -1.055 11.393 1.00 90.50 84 ALA A CA 1
ATOM 615 C C . ALA A 1 84 ? -15.414 -0.338 10.332 1.00 90.50 84 ALA A C 1
ATOM 617 O O . ALA A 1 84 ? -15.334 0.891 10.345 1.00 90.50 84 ALA A O 1
ATOM 618 N N . TYR A 1 85 ? -14.766 -1.069 9.420 1.00 91.31 85 TYR A N 1
ATOM 619 C CA . TYR A 1 85 ? -13.930 -0.488 8.371 1.00 91.31 85 TYR A CA 1
ATOM 620 C C . TYR A 1 85 ? -14.133 -1.166 7.017 1.00 91.31 85 TYR A C 1
ATOM 622 O O . TYR A 1 85 ? -14.539 -2.319 6.915 1.00 91.31 85 TYR A O 1
ATOM 630 N N . SER A 1 86 ? -13.798 -0.435 5.954 1.00 92.62 86 SER A N 1
ATOM 631 C CA . SER A 1 86 ? -13.786 -0.939 4.583 1.00 92.62 86 SER A CA 1
ATOM 632 C C . SER A 1 86 ? -12.431 -0.635 3.960 1.00 92.62 86 SER A C 1
ATOM 634 O O . SER A 1 86 ? -12.062 0.529 3.817 1.00 92.62 86 SER A O 1
ATOM 636 N N . VAL A 1 87 ? -11.698 -1.682 3.581 1.00 92.25 87 VAL A N 1
ATOM 637 C CA . VAL A 1 87 ? -10.385 -1.589 2.930 1.00 92.25 87 VAL A CA 1
ATOM 638 C C . VAL A 1 87 ? -10.467 -2.328 1.591 1.00 92.25 87 VAL A C 1
ATOM 640 O O . VAL A 1 87 ? -11.021 -3.429 1.548 1.00 92.25 87 VAL A O 1
ATOM 643 N N . PRO A 1 88 ? -9.955 -1.757 0.486 1.00 94.00 88 PRO A N 1
ATOM 644 C CA . PRO A 1 88 ? -9.911 -2.462 -0.790 1.00 94.00 88 PRO A CA 1
ATOM 645 C C . PRO A 1 88 ? -9.050 -3.726 -0.685 1.00 94.00 88 PRO A C 1
ATOM 647 O O . PRO A 1 88 ? -8.038 -3.742 0.006 1.00 94.00 88 PRO A O 1
ATOM 650 N N . THR A 1 89 ? -9.413 -4.778 -1.417 1.00 94.94 89 THR A N 1
ATOM 651 C CA . THR A 1 89 ? -8.670 -6.053 -1.423 1.00 94.94 89 THR A CA 1
ATOM 652 C C . THR A 1 89 ? -7.417 -6.014 -2.294 1.00 94.94 89 THR A C 1
ATOM 654 O O . THR A 1 89 ? -6.571 -6.902 -2.211 1.00 94.94 89 THR A O 1
ATOM 657 N N . SER A 1 90 ? -7.296 -5.012 -3.164 1.00 95.50 90 SER A N 1
ATOM 658 C CA . SER A 1 90 ? -6.156 -4.847 -4.060 1.00 95.50 90 SER A CA 1
ATOM 659 C C . SER A 1 90 ? -6.023 -3.414 -4.561 1.00 95.50 90 SER A C 1
ATOM 661 O O . SER A 1 90 ? -7.014 -2.692 -4.665 1.00 95.50 90 SER A O 1
ATOM 663 N N . VAL A 1 91 ? -4.812 -3.046 -4.964 1.00 94.56 91 VAL A N 1
ATOM 664 C CA . VAL A 1 91 ? -4.478 -1.780 -5.625 1.00 94.56 91 VAL A CA 1
ATOM 665 C C . VAL A 1 91 ? -3.702 -2.062 -6.904 1.00 94.56 91 VAL A C 1
ATOM 667 O O . VAL A 1 91 ? -2.939 -3.022 -6.963 1.00 94.56 91 VAL A O 1
ATOM 670 N N . THR A 1 92 ? -3.893 -1.234 -7.928 1.00 94.94 92 THR A N 1
ATOM 671 C CA . THR A 1 92 ? -3.095 -1.288 -9.158 1.00 94.94 92 THR A CA 1
ATOM 672 C C . THR A 1 92 ? -2.287 -0.005 -9.292 1.00 94.94 92 THR A C 1
ATOM 674 O O . THR A 1 92 ? -2.843 1.077 -9.108 1.00 94.94 92 THR A O 1
ATOM 677 N N . VAL A 1 93 ? -0.994 -0.145 -9.592 1.00 90.62 93 VAL A N 1
ATOM 678 C CA . VAL A 1 93 ? -0.044 0.953 -9.847 1.00 90.62 93 VAL A CA 1
ATOM 679 C C . VAL A 1 93 ? 0.519 0.884 -11.257 1.00 90.62 93 VAL A C 1
ATOM 681 O O . VAL A 1 93 ? 0.522 -0.227 -11.845 1.00 90.62 93 VAL A O 1
#

pLDDT: mean 85.08, std 9.44, range [58.47, 95.62]

Organism: NCBI:txid1080224

Mean predicted aligned error: 10.94 Å

Secondary structure (DSSP, 8-state):
-HHHHHHHHHHHHHHHHT-----TTS--TTT---EEEPP-PPP---TT--------EEESS--SS--EEE----GGG--S-GGG----SEEE-

Foldseek 3Di:
DVVVVVVVVVVVVCVVVPPPDPPVVDDDLQRDWDKDWDDDDDDDDDPPDDDDDDIDMDTSHDDPDKDKDADDDDPVPDPDDPVRDDDDGMDID

Radius of gyration: 27.03 Å; Cα contacts (8 Å, |Δi|>4): 55; chains: 1; bounding box: 87×23×36 Å